Protein AF-A0A497LSU9-F1 (afdb_monomer_lite)

Sequence (74 aa):
MRYVSLYTENGGVDIGKIDDRGMLIWRRGMNIIHRNPEIRDRILRRNVLRIVKDDGKSYKQRFRGLITSLKEVM

Foldseek 3Di:
DAKKWFQFLVRDIWIFDADPVRATPGTPPDDDDDPDSVVSSVVRCVRTPDIGRPRCPVVVVVVVVVVVVVVVVD

Radius of gyration: 13.59 Å; chains: 1; bounding box: 23×31×37 Å

Structure (mmCIF, N/CA/C/O backbone):
data_AF-A0A497LSU9-F1
#
_entry.id   AF-A0A497LSU9-F1
#
loop_
_atom_site.group_PDB
_atom_site.id
_atom_site.type_symbol
_atom_site.label_atom_id
_atom_site.label_alt_id
_atom_site.label_comp_id
_atom_site.label_asym_id
_atom_site.label_entity_id
_atom_site.label_seq_id
_atom_site.pdbx_PDB_ins_code
_atom_site.Cartn_x
_atom_site.Cartn_y
_atom_site.Cartn_z
_atom_site.occupancy
_atom_site.B_iso_or_equiv
_atom_site.auth_seq_id
_atom_site.auth_comp_id
_atom_site.auth_asym_id
_atom_site.auth_atom_id
_atom_site.pdbx_PDB_model_num
ATOM 1 N N . MET A 1 1 ? -6.857 -2.055 -12.124 1.00 89.50 1 MET A N 1
ATOM 2 C CA . MET A 1 1 ? -6.115 -1.427 -10.994 1.00 89.50 1 MET A CA 1
ATOM 3 C C . MET A 1 1 ? -7.053 -1.024 -9.859 1.00 89.50 1 MET A C 1
ATOM 5 O O . MET A 1 1 ? -8.114 -0.478 -10.142 1.00 89.50 1 MET A O 1
ATOM 9 N N . ARG A 1 2 ? -6.649 -1.177 -8.591 1.00 95.44 2 ARG A N 1
ATOM 10 C CA . ARG A 1 2 ? -7.473 -0.790 -7.424 1.00 95.44 2 ARG A CA 1
ATOM 11 C C . ARG A 1 2 ? -6.660 -0.261 -6.245 1.00 95.44 2 ARG A C 1
ATOM 13 O O . ARG A 1 2 ? -5.488 -0.606 -6.105 1.00 95.44 2 ARG A O 1
ATOM 20 N N . TYR A 1 3 ? -7.294 0.546 -5.395 1.00 97.31 3 TYR A N 1
ATOM 21 C CA . TYR A 1 3 ? -6.698 0.983 -4.132 1.00 97.31 3 TYR A CA 1
ATOM 22 C C . TYR A 1 3 ? -6.700 -0.145 -3.097 1.00 97.31 3 TYR A C 1
ATOM 24 O O . TYR A 1 3 ? -7.570 -1.017 -3.101 1.00 97.31 3 TYR A O 1
ATOM 32 N N . VAL A 1 4 ? -5.711 -0.123 -2.211 1.00 97.44 4 VAL A N 1
ATOM 33 C CA . VAL A 1 4 ? -5.537 -1.092 -1.125 1.00 97.44 4 VAL A CA 1
ATOM 34 C C . VAL A 1 4 ? -5.070 -0.386 0.139 1.00 97.44 4 VAL A C 1
ATOM 36 O O . VAL A 1 4 ? -4.352 0.616 0.066 1.00 97.44 4 VAL A O 1
ATOM 39 N N . SER A 1 5 ? -5.441 -0.937 1.289 1.00 97.75 5 SER A N 1
ATOM 40 C CA . SER A 1 5 ? -4.846 -0.566 2.572 1.00 97.75 5 SER A CA 1
ATOM 41 C C . SER A 1 5 ? -3.598 -1.414 2.828 1.00 97.75 5 SER A C 1
ATOM 43 O O . SER A 1 5 ? -3.606 -2.631 2.620 1.00 97.75 5 SER A O 1
ATOM 45 N N . LEU A 1 6 ? -2.518 -0.771 3.266 1.00 97.38 6 LEU A N 1
ATOM 46 C CA . LEU A 1 6 ? -1.222 -1.386 3.544 1.00 97.38 6 LEU A CA 1
ATOM 47 C C . LEU A 1 6 ? -0.945 -1.299 5.045 1.00 97.38 6 LEU A C 1
ATOM 49 O O . LEU A 1 6 ? -0.792 -0.206 5.578 1.00 97.38 6 LEU A O 1
ATOM 53 N N . TYR A 1 7 ? -0.862 -2.434 5.727 1.00 96.00 7 TYR A N 1
ATOM 54 C CA . TYR A 1 7 ? -0.442 -2.480 7.125 1.00 96.00 7 TYR A CA 1
ATOM 55 C C . TYR A 1 7 ? 1.077 -2.548 7.170 1.00 96.00 7 TYR A C 1
ATOM 57 O O . TYR A 1 7 ? 1.674 -3.440 6.560 1.00 96.00 7 TYR A O 1
ATOM 65 N N . THR A 1 8 ? 1.696 -1.592 7.853 1.00 94.69 8 THR A N 1
ATOM 66 C CA . THR A 1 8 ? 3.153 -1.473 7.930 1.00 94.69 8 THR A CA 1
ATOM 67 C C . THR A 1 8 ? 3.696 -2.076 9.220 1.00 94.69 8 THR A C 1
ATOM 69 O O . THR A 1 8 ? 2.977 -2.193 10.211 1.00 94.69 8 THR A O 1
ATOM 72 N N . GLU A 1 9 ? 4.980 -2.429 9.217 1.00 93.44 9 GLU A N 1
ATOM 73 C CA . GLU A 1 9 ? 5.690 -2.969 10.390 1.00 93.44 9 GLU A CA 1
ATOM 74 C C . GLU A 1 9 ? 5.604 -2.054 11.620 1.00 93.44 9 GLU A C 1
ATOM 76 O O . GLU A 1 9 ? 5.535 -2.533 12.746 1.00 93.44 9 GLU A O 1
ATOM 81 N N . ASN A 1 10 ? 5.482 -0.742 11.412 1.00 89.12 10 ASN A N 1
ATOM 82 C CA . ASN A 1 10 ? 5.390 0.252 12.485 1.00 89.12 10 ASN A CA 1
ATOM 83 C C . ASN A 1 10 ? 3.971 0.379 13.087 1.00 89.12 10 ASN A C 1
ATOM 85 O O . ASN A 1 10 ? 3.657 1.386 13.717 1.00 89.12 10 ASN A O 1
ATOM 89 N N . GLY A 1 11 ? 3.063 -0.570 12.828 1.00 88.00 11 GLY A N 1
ATOM 90 C CA . GLY A 1 11 ? 1.669 -0.511 13.296 1.00 88.00 11 GLY A CA 1
ATOM 91 C C . GLY A 1 11 ? 0.815 0.566 12.605 1.00 88.00 11 GLY A C 1
ATOM 92 O O . GLY A 1 11 ? -0.261 0.944 13.093 1.00 88.00 11 GLY A O 1
ATOM 93 N N . GLY A 1 12 ? 1.296 1.091 11.475 1.00 90.88 12 GLY A N 1
ATOM 94 C CA . GLY A 1 12 ? 0.614 2.079 10.648 1.00 90.88 12 GLY A CA 1
ATOM 95 C C . GLY A 1 12 ? -0.303 1.442 9.606 1.00 90.88 12 GLY A C 1
ATOM 96 O O . GLY A 1 12 ? -0.136 0.284 9.223 1.00 90.88 12 GLY A O 1
ATOM 97 N N . VAL A 1 13 ? -1.259 2.233 9.116 1.00 94.62 13 VAL A N 1
ATOM 98 C CA . VAL A 1 13 ? -2.035 1.902 7.916 1.00 94.62 13 VAL A CA 1
ATOM 99 C C . VAL A 1 13 ? -1.749 2.972 6.875 1.00 94.62 13 VAL A C 1
ATOM 101 O O . VAL A 1 13 ? -1.972 4.156 7.121 1.00 94.62 13 VAL A O 1
ATOM 104 N N . ASP A 1 14 ? -1.248 2.546 5.727 1.00 95.31 14 ASP A N 1
ATOM 105 C CA . ASP A 1 14 ? -0.923 3.370 4.569 1.00 95.31 14 ASP A CA 1
ATOM 106 C C . ASP A 1 14 ? -1.842 3.003 3.387 1.00 95.31 14 ASP A C 1
ATOM 108 O O . ASP A 1 14 ? -2.629 2.054 3.467 1.00 95.31 14 ASP A O 1
ATOM 112 N N . ILE A 1 15 ? -1.779 3.757 2.290 1.00 97.00 15 ILE A N 1
ATOM 113 C CA . ILE A 1 15 ? -2.581 3.525 1.085 1.00 97.00 15 ILE A CA 1
ATOM 114 C C . ILE A 1 15 ? -1.692 3.283 -0.132 1.00 97.00 15 ILE A C 1
ATOM 116 O O . ILE A 1 15 ? -0.703 3.979 -0.371 1.00 97.00 15 ILE A O 1
ATOM 120 N N . GLY A 1 16 ? -2.077 2.294 -0.932 1.00 96.69 16 GLY A N 1
ATOM 121 C CA . GLY A 1 16 ? -1.409 1.963 -2.182 1.00 96.69 16 GLY A CA 1
ATOM 122 C C . GLY A 1 16 ? -2.385 1.649 -3.302 1.00 96.69 16 GLY A C 1
ATOM 123 O O . GLY A 1 16 ? -3.603 1.641 -3.113 1.00 96.69 16 GLY A O 1
ATOM 124 N N . LYS A 1 17 ? -1.837 1.381 -4.485 1.00 97.00 17 LYS A N 1
ATOM 125 C CA . LYS A 1 17 ? -2.583 0.944 -5.667 1.00 97.00 17 LYS A CA 1
ATOM 126 C C . LYS A 1 17 ? -1.912 -0.292 -6.245 1.00 97.00 17 LYS A C 1
ATOM 128 O O . LYS A 1 17 ? -0.697 -0.283 -6.441 1.00 97.00 17 LYS A O 1
ATOM 133 N N . ILE A 1 18 ? -2.700 -1.324 -6.520 1.00 96.94 18 ILE A N 1
ATOM 134 C CA . ILE A 1 18 ? -2.237 -2.544 -7.185 1.00 96.94 18 ILE A CA 1
ATOM 135 C C . ILE A 1 18 ? -2.777 -2.623 -8.614 1.00 96.94 18 ILE A C 1
ATOM 137 O O . ILE A 1 18 ? -3.866 -2.109 -8.910 1.00 96.94 18 ILE A O 1
ATOM 141 N N . ASP A 1 19 ? -2.018 -3.258 -9.498 1.00 95.75 19 ASP A N 1
ATOM 142 C CA . ASP A 1 19 ? -2.489 -3.673 -10.817 1.00 95.75 19 ASP A CA 1
ATOM 143 C C . ASP A 1 19 ? -3.292 -4.985 -10.751 1.00 95.75 19 ASP A C 1
ATOM 145 O O . ASP A 1 19 ? -3.555 -5.529 -9.675 1.00 95.75 19 ASP A O 1
ATOM 149 N N . ASP A 1 20 ? -3.720 -5.473 -11.913 1.00 94.50 20 ASP A N 1
ATOM 150 C CA . ASP A 1 20 ? -4.589 -6.650 -12.016 1.00 94.50 20 ASP A CA 1
ATOM 151 C C . ASP A 1 20 ? -3.835 -7.965 -11.753 1.00 94.50 20 ASP A C 1
ATOM 153 O O . ASP A 1 20 ? -4.447 -8.979 -11.427 1.00 94.50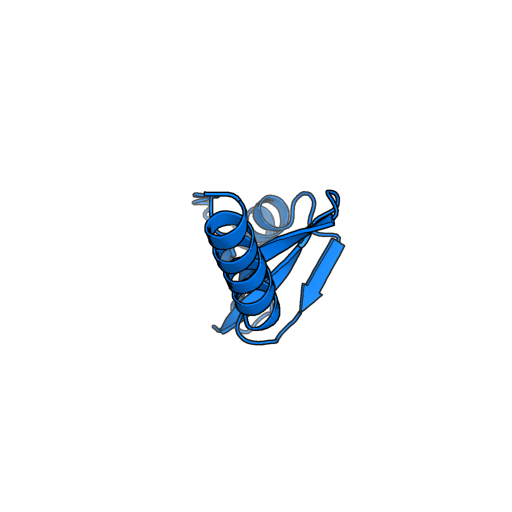 20 ASP A O 1
ATOM 157 N N . ARG A 1 21 ? -2.495 -7.930 -11.784 1.00 94.75 21 ARG A N 1
ATOM 158 C CA . ARG A 1 21 ? -1.615 -9.028 -11.357 1.00 94.75 21 ARG A CA 1
ATOM 159 C C . ARG A 1 21 ? -1.372 -9.015 -9.845 1.00 94.75 21 ARG A C 1
ATOM 161 O O . ARG A 1 21 ? -0.717 -9.907 -9.318 1.00 94.75 21 ARG A O 1
ATOM 168 N N . GLY A 1 22 ? -1.895 -8.013 -9.136 1.00 94.81 22 GLY A N 1
ATOM 169 C CA . GLY A 1 22 ? -1.690 -7.829 -7.704 1.00 94.81 22 GLY A CA 1
ATOM 170 C C . GLY A 1 22 ? -0.370 -7.150 -7.344 1.00 94.81 22 GLY A C 1
ATOM 171 O O . GLY A 1 22 ? -0.037 -7.103 -6.159 1.00 94.81 22 GLY A O 1
ATOM 172 N N . MET A 1 23 ? 0.360 -6.603 -8.318 1.00 95.88 23 MET A N 1
ATOM 173 C CA . MET A 1 23 ? 1.615 -5.889 -8.091 1.00 95.88 23 MET A CA 1
ATOM 174 C C . MET A 1 23 ? 1.325 -4.471 -7.614 1.00 95.88 23 MET A C 1
ATOM 176 O O . MET A 1 23 ? 0.481 -3.771 -8.172 1.00 95.88 23 MET A O 1
ATOM 180 N N . LEU A 1 24 ? 2.038 -4.026 -6.590 1.00 95.69 24 LEU A N 1
ATOM 181 C CA . LEU A 1 24 ? 2.000 -2.670 -6.078 1.00 95.69 24 LEU A CA 1
ATOM 182 C C . LEU A 1 24 ? 2.693 -1.749 -7.089 1.00 95.69 24 LEU A C 1
ATOM 184 O O . LEU A 1 24 ? 3.858 -1.923 -7.445 1.00 95.69 24 LEU A O 1
ATOM 188 N N . ILE A 1 25 ? 1.941 -0.772 -7.585 1.00 95.69 25 ILE A N 1
ATOM 189 C CA . ILE A 1 25 ? 2.386 0.169 -8.622 1.00 95.69 25 ILE A CA 1
ATOM 190 C C . ILE A 1 25 ? 2.541 1.592 -8.093 1.00 95.69 25 ILE A C 1
ATOM 192 O O . ILE A 1 25 ? 3.172 2.424 -8.737 1.00 95.69 25 ILE A O 1
ATOM 196 N N . TRP A 1 26 ? 1.959 1.869 -6.927 1.00 95.56 26 TRP A N 1
ATOM 197 C CA . TRP A 1 26 ? 2.030 3.155 -6.251 1.00 95.56 26 TRP A CA 1
ATOM 198 C C . TRP A 1 26 ? 1.762 2.982 -4.753 1.00 95.56 26 TRP A C 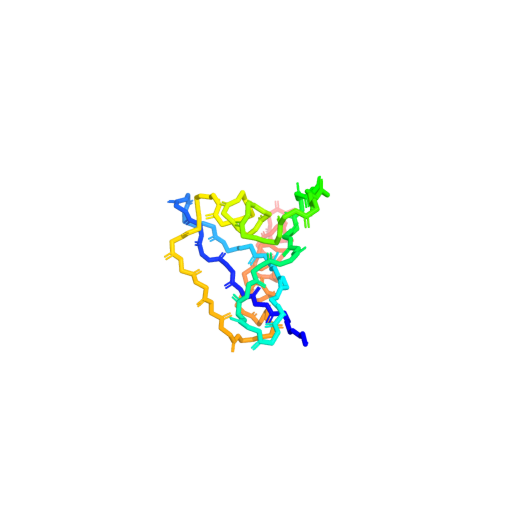1
ATOM 200 O O . TRP A 1 26 ? 0.961 2.130 -4.355 1.00 95.56 26 TRP A O 1
ATOM 210 N N . ARG A 1 27 ? 2.397 3.822 -3.935 1.00 95.12 27 ARG A N 1
ATOM 211 C CA . ARG A 1 27 ? 2.190 3.925 -2.487 1.00 95.12 27 ARG A CA 1
ATOM 212 C C . ARG A 1 27 ? 2.310 5.386 -2.067 1.00 95.12 27 ARG A C 1
ATOM 214 O O . ARG A 1 27 ? 3.189 6.097 -2.554 1.00 95.12 27 ARG A O 1
ATOM 221 N N . ARG A 1 28 ? 1.429 5.846 -1.179 1.00 93.25 28 ARG A N 1
ATOM 222 C CA . ARG A 1 28 ? 1.459 7.227 -0.684 1.00 93.25 28 ARG A CA 1
ATOM 223 C C . ARG A 1 28 ? 2.812 7.524 -0.032 1.00 93.25 28 ARG A C 1
ATOM 225 O O . ARG A 1 28 ? 3.358 6.710 0.698 1.00 93.25 28 ARG A O 1
ATOM 232 N N . GLY A 1 29 ? 3.358 8.704 -0.323 1.00 89.81 29 GLY A N 1
ATOM 233 C CA . GLY A 1 29 ? 4.654 9.133 0.211 1.00 89.81 29 GLY A CA 1
ATOM 234 C C . GLY A 1 29 ? 5.872 8.477 -0.449 1.00 89.81 29 GLY A C 1
ATOM 235 O O . GLY A 1 29 ? 6.993 8.808 -0.085 1.00 89.81 29 GLY A O 1
ATOM 236 N N . MET A 1 30 ? 5.682 7.593 -1.436 1.00 91.00 30 MET A N 1
ATOM 237 C CA . MET A 1 30 ? 6.773 6.964 -2.181 1.00 91.00 30 MET A CA 1
ATOM 238 C C . MET A 1 30 ? 6.636 7.256 -3.676 1.00 91.00 30 MET A C 1
ATOM 240 O O . MET A 1 30 ? 5.712 6.774 -4.331 1.00 91.00 30 MET A O 1
ATOM 244 N N . ASN A 1 31 ? 7.577 8.019 -4.236 1.00 81.31 31 ASN A N 1
ATOM 245 C CA . ASN A 1 31 ? 7.655 8.245 -5.679 1.00 81.31 31 ASN A CA 1
ATOM 246 C C . ASN A 1 31 ? 8.699 7.308 -6.304 1.00 81.31 31 ASN A C 1
ATOM 248 O O . ASN A 1 31 ? 9.867 7.665 -6.430 1.00 81.31 31 ASN A O 1
ATOM 252 N N . ILE A 1 32 ? 8.288 6.081 -6.639 1.00 87.44 32 ILE A N 1
ATOM 253 C CA . ILE A 1 32 ? 9.178 5.059 -7.206 1.00 87.44 32 ILE A CA 1
ATOM 254 C C . ILE A 1 32 ? 8.854 4.862 -8.684 1.00 87.44 32 ILE A C 1
ATOM 256 O O . ILE A 1 32 ? 7.863 4.221 -9.038 1.00 87.44 32 ILE A O 1
ATOM 260 N N . ILE A 1 33 ? 9.730 5.374 -9.546 1.00 83.81 33 ILE A N 1
ATOM 261 C CA . ILE A 1 33 ? 9.679 5.146 -10.989 1.00 83.81 33 ILE A CA 1
ATOM 262 C C . ILE A 1 33 ? 10.756 4.119 -11.327 1.00 83.81 33 ILE A C 1
ATOM 264 O O . ILE A 1 33 ? 11.947 4.391 -11.212 1.00 83.81 33 ILE A O 1
ATOM 268 N N . HIS A 1 34 ? 10.339 2.921 -11.730 1.00 90.50 34 HIS A N 1
ATOM 269 C CA . HIS A 1 34 ? 11.254 1.858 -12.132 1.00 90.50 34 HIS A CA 1
ATOM 270 C C . HIS A 1 34 ? 10.670 1.074 -13.311 1.00 90.50 34 HIS A C 1
ATOM 272 O O . HIS A 1 34 ? 9.477 0.760 -13.316 1.00 90.50 34 HIS A O 1
ATOM 278 N N . ARG A 1 35 ? 11.504 0.768 -14.317 1.00 90.44 35 ARG A N 1
ATOM 279 C CA . ARG A 1 35 ? 11.072 0.089 -15.556 1.00 90.44 35 ARG A CA 1
ATOM 280 C C . ARG A 1 35 ? 10.684 -1.368 -15.316 1.00 90.44 35 ARG A C 1
ATOM 282 O O . ARG A 1 35 ? 9.706 -1.838 -15.882 1.00 90.44 35 ARG A O 1
ATOM 289 N N . ASN A 1 36 ? 11.429 -2.068 -14.460 1.00 94.62 36 ASN A N 1
ATOM 290 C CA . ASN A 1 36 ? 11.083 -3.430 -14.063 1.00 94.62 36 ASN A CA 1
ATOM 291 C C . ASN A 1 36 ? 9.939 -3.405 -13.017 1.00 94.62 36 ASN A C 1
ATOM 293 O O . ASN A 1 36 ? 10.152 -2.858 -11.925 1.00 94.62 36 ASN A O 1
ATOM 297 N N . PRO A 1 37 ? 8.761 -3.989 -13.322 1.00 93.00 37 PRO A N 1
ATOM 298 C CA . PRO A 1 37 ? 7.597 -3.980 -12.437 1.00 93.00 37 PRO A CA 1
ATOM 299 C C . PRO A 1 37 ? 7.792 -4.789 -11.148 1.00 93.00 37 PRO A C 1
ATOM 301 O O . PRO A 1 37 ? 7.225 -4.415 -10.126 1.00 93.00 37 PRO A O 1
ATOM 304 N N . GLU A 1 38 ? 8.602 -5.848 -11.164 1.00 95.69 38 GLU A N 1
ATOM 305 C CA . GLU A 1 38 ? 8.877 -6.688 -9.990 1.00 95.69 38 GLU A CA 1
ATOM 306 C C . GLU A 1 38 ? 9.778 -5.972 -8.990 1.00 95.69 38 GLU A C 1
ATOM 308 O O . GLU A 1 38 ? 9.524 -5.976 -7.787 1.00 95.69 38 GLU A O 1
ATOM 313 N N . ILE A 1 39 ? 10.795 -5.271 -9.494 1.00 95.94 39 ILE A N 1
ATOM 314 C CA . ILE A 1 39 ? 11.666 -4.442 -8.656 1.00 95.94 39 ILE A CA 1
ATOM 315 C C . ILE A 1 39 ? 10.860 -3.295 -8.038 1.00 95.94 39 ILE A C 1
ATOM 317 O O . ILE A 1 39 ? 10.974 -3.041 -6.839 1.00 95.94 39 ILE A O 1
ATOM 321 N N . ARG A 1 40 ? 10.000 -2.632 -8.826 1.00 95.69 40 ARG A N 1
ATOM 322 C CA . ARG A 1 40 ? 9.099 -1.584 -8.321 1.00 95.69 40 ARG A CA 1
ATOM 323 C C . ARG A 1 40 ? 8.205 -2.110 -7.200 1.00 95.69 40 ARG A C 1
ATOM 325 O O . ARG A 1 40 ? 8.125 -1.481 -6.148 1.00 95.69 40 ARG A O 1
ATOM 332 N N . ASP A 1 41 ? 7.554 -3.248 -7.424 1.00 96.75 41 ASP A N 1
ATOM 333 C CA . ASP A 1 41 ? 6.685 -3.888 -6.437 1.00 96.75 41 ASP A CA 1
ATOM 334 C C . ASP A 1 41 ? 7.445 -4.199 -5.144 1.00 96.75 41 ASP A C 1
ATOM 336 O O . ASP A 1 41 ? 7.018 -3.777 -4.067 1.00 96.75 41 ASP A O 1
ATOM 340 N N . ARG A 1 42 ? 8.627 -4.818 -5.250 1.00 96.44 42 ARG A N 1
ATOM 341 C CA . ARG A 1 42 ? 9.493 -5.122 -4.104 1.00 96.44 42 ARG A CA 1
ATOM 342 C C . ARG A 1 42 ? 9.856 -3.872 -3.301 1.00 96.44 42 ARG A C 1
ATOM 344 O O . ARG A 1 42 ? 9.791 -3.902 -2.074 1.00 96.44 42 ARG A O 1
ATOM 351 N N . ILE A 1 43 ? 10.219 -2.774 -3.968 1.00 95.75 43 ILE A N 1
ATOM 352 C CA . ILE A 1 43 ? 10.557 -1.507 -3.299 1.00 95.75 43 ILE A CA 1
ATOM 353 C C . ILE A 1 43 ? 9.332 -0.928 -2.587 1.00 95.75 43 ILE A C 1
ATOM 355 O O . ILE A 1 43 ? 9.418 -0.550 -1.420 1.00 95.75 43 ILE A O 1
ATOM 359 N N . LEU A 1 44 ? 8.184 -0.861 -3.264 1.00 95.94 44 LEU A N 1
ATOM 360 C CA . LEU A 1 44 ? 6.965 -0.276 -2.700 1.00 95.94 44 LEU A CA 1
ATOM 361 C C . LEU A 1 44 ? 6.416 -1.093 -1.518 1.00 95.94 44 LEU A C 1
ATOM 363 O O . LEU A 1 44 ? 5.824 -0.525 -0.596 1.00 95.94 44 LEU A O 1
ATOM 367 N N . ARG A 1 45 ? 6.635 -2.413 -1.523 1.00 95.88 45 ARG A N 1
ATOM 368 C CA . ARG A 1 45 ? 6.263 -3.338 -0.440 1.00 95.88 45 ARG A CA 1
ATOM 369 C C . ARG A 1 45 ? 7.221 -3.336 0.744 1.00 95.88 45 ARG A C 1
ATOM 371 O O . ARG A 1 45 ? 6.967 -4.038 1.719 1.00 95.88 45 ARG A O 1
ATOM 378 N N . ARG A 1 46 ? 8.297 -2.550 0.706 1.00 94.25 46 ARG A N 1
ATOM 379 C CA . ARG A 1 46 ? 9.227 -2.453 1.832 1.00 94.25 46 ARG A CA 1
ATOM 380 C C . ARG A 1 46 ? 8.480 -2.050 3.112 1.00 94.25 46 ARG A C 1
ATOM 382 O O . ARG A 1 46 ? 7.735 -1.065 3.122 1.00 94.25 46 ARG A O 1
ATOM 389 N N . ASN A 1 47 ? 8.676 -2.826 4.175 1.00 93.81 47 ASN A N 1
ATOM 390 C CA . ASN A 1 47 ? 8.040 -2.673 5.488 1.00 93.81 47 ASN A CA 1
ATOM 391 C C . ASN A 1 47 ? 6.500 -2.806 5.470 1.00 93.81 47 ASN A C 1
ATOM 393 O O . ASN A 1 47 ? 5.820 -2.264 6.345 1.00 93.81 47 ASN A O 1
ATOM 397 N N . VAL A 1 48 ? 5.929 -3.462 4.451 1.00 95.75 48 VAL A N 1
ATOM 398 C CA . VAL A 1 48 ? 4.502 -3.816 4.392 1.00 95.75 48 VAL A CA 1
ATOM 399 C C . VAL A 1 48 ? 4.335 -5.245 4.895 1.00 95.75 48 VAL A C 1
ATOM 401 O O . VAL A 1 48 ? 4.782 -6.187 4.250 1.00 95.75 48 VAL A O 1
ATOM 404 N N . LEU A 1 49 ? 3.625 -5.405 6.010 1.00 96.50 49 LEU A N 1
ATOM 405 C CA . LEU A 1 49 ? 3.280 -6.710 6.576 1.00 96.50 49 LEU A CA 1
ATOM 406 C C . LEU A 1 49 ? 2.109 -7.358 5.841 1.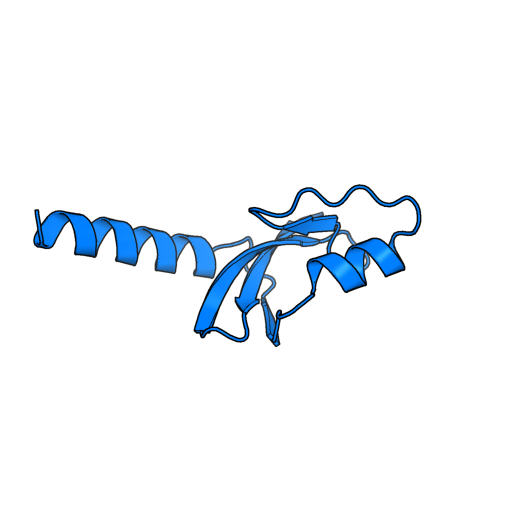00 96.50 49 LEU A C 1
ATOM 408 O O . LEU A 1 49 ? 2.085 -8.565 5.612 1.00 96.50 49 LEU A O 1
ATOM 412 N N . ARG A 1 50 ? 1.095 -6.556 5.501 1.00 95.88 50 ARG A N 1
ATOM 413 C CA . ARG A 1 50 ? -0.155 -7.064 4.932 1.00 95.88 50 ARG A CA 1
ATOM 414 C C . ARG A 1 50 ? -0.781 -6.066 3.974 1.00 95.88 50 ARG A C 1
ATOM 416 O O . ARG A 1 50 ? -0.862 -4.875 4.262 1.00 95.88 50 ARG A O 1
ATOM 423 N N . ILE A 1 51 ? -1.298 -6.585 2.863 1.00 96.56 51 ILE A N 1
ATOM 424 C CA . ILE A 1 51 ? -2.104 -5.830 1.901 1.00 96.56 51 ILE A CA 1
ATOM 425 C C . ILE A 1 51 ? -3.550 -6.292 2.003 1.00 96.56 51 ILE A C 1
ATOM 427 O O . ILE A 1 51 ? -3.836 -7.485 1.893 1.00 96.56 51 ILE A O 1
ATOM 431 N N . VAL A 1 52 ? -4.468 -5.347 2.180 1.00 96.31 52 VAL A N 1
ATOM 432 C CA . VAL A 1 52 ? -5.906 -5.611 2.227 1.00 96.31 52 VAL A CA 1
ATOM 433 C C . VAL A 1 52 ? -6.580 -4.961 1.025 1.00 96.31 52 VAL A C 1
ATOM 435 O O . VAL A 1 52 ? -6.452 -3.765 0.768 1.00 96.31 52 VAL A O 1
ATOM 438 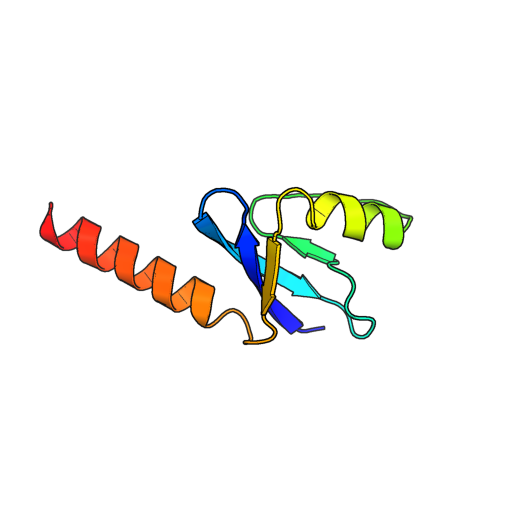N N . LYS A 1 53 ? -7.312 -5.782 0.272 1.00 95.88 53 LYS A N 1
ATOM 439 C CA . LYS A 1 53 ? -8.056 -5.388 -0.925 1.00 95.88 53 LYS A CA 1
ATOM 440 C C . LYS A 1 53 ? -9.422 -4.799 -0.547 1.00 95.88 53 LYS A C 1
ATOM 442 O O . LYS A 1 53 ? -10.457 -5.396 -0.826 1.00 95.88 53 LYS A O 1
ATOM 447 N N . ASP A 1 54 ? -9.410 -3.639 0.101 1.00 95.75 54 ASP A N 1
ATOM 448 C CA . ASP A 1 54 ? -10.594 -2.956 0.646 1.00 95.75 54 ASP A CA 1
ATOM 449 C C . ASP A 1 54 ? -10.847 -1.564 0.044 1.00 95.75 54 ASP A C 1
ATOM 451 O O . ASP A 1 54 ? -11.550 -0.750 0.641 1.00 95.75 54 ASP A O 1
ATOM 455 N N . ASP A 1 55 ? -10.238 -1.255 -1.102 1.00 95.19 55 ASP A N 1
ATOM 456 C CA . ASP A 1 55 ? -10.355 0.045 -1.779 1.00 95.19 55 ASP A CA 1
ATOM 457 C C . ASP A 1 55 ? -9.891 1.232 -0.912 1.00 95.19 55 ASP A C 1
ATOM 459 O O . ASP A 1 55 ? -10.339 2.372 -1.073 1.00 95.19 55 ASP A O 1
ATOM 463 N N . GLY A 1 56 ? -8.969 0.967 0.025 1.00 92.62 56 GLY A N 1
ATOM 464 C CA . GLY A 1 56 ? -8.406 1.963 0.936 1.00 92.62 56 GLY A CA 1
ATOM 465 C C . GLY A 1 56 ? -9.341 2.346 2.088 1.00 92.62 56 GLY A C 1
ATOM 466 O O . GLY A 1 56 ? -9.147 3.396 2.707 1.00 92.62 56 GLY A O 1
ATOM 467 N N . LYS A 1 57 ? -10.384 1.552 2.366 1.00 94.38 57 LYS A N 1
ATOM 468 C CA . LYS A 1 57 ? -11.357 1.827 3.438 1.00 94.38 57 LYS A CA 1
ATOM 469 C C . LYS A 1 57 ? -10.698 1.884 4.817 1.00 94.38 57 LYS A C 1
ATOM 471 O O . LYS A 1 57 ? -10.932 2.854 5.538 1.00 94.38 57 LYS A O 1
ATOM 476 N N .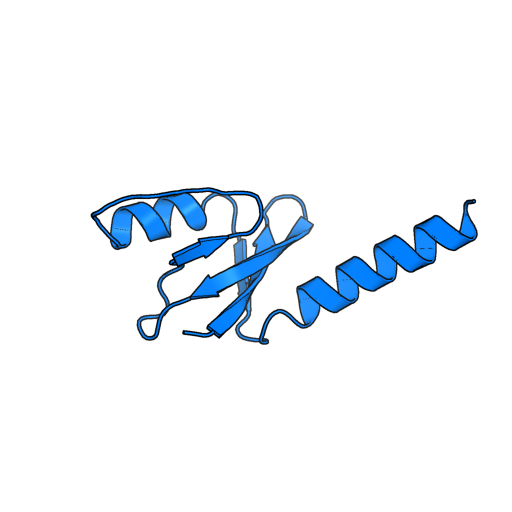 SER A 1 58 ? -9.845 0.921 5.160 1.00 92.75 58 SER A N 1
ATOM 477 C CA . SER A 1 58 ? -9.168 0.868 6.465 1.00 92.75 58 SER A CA 1
ATOM 478 C C . SER A 1 58 ? -8.251 2.071 6.665 1.00 92.75 58 SER A C 1
ATOM 480 O O . SER A 1 58 ? -8.277 2.704 7.720 1.00 92.75 58 SER A O 1
ATOM 482 N N . TYR A 1 59 ? -7.506 2.459 5.625 1.00 92.06 59 TYR A N 1
ATOM 483 C CA . TYR A 1 59 ? -6.714 3.690 5.639 1.00 92.06 59 TYR A CA 1
ATOM 484 C C . TYR A 1 59 ? -7.583 4.928 5.924 1.00 92.06 59 TYR A C 1
ATOM 486 O O . TYR A 1 59 ? -7.275 5.712 6.821 1.00 92.06 59 TYR A O 1
ATOM 494 N N . LYS A 1 60 ? -8.705 5.093 5.206 1.00 91.19 60 LYS A N 1
ATOM 495 C CA . LYS A 1 60 ? -9.612 6.241 5.392 1.00 91.19 60 LYS A CA 1
ATOM 496 C C . LYS A 1 60 ? -10.211 6.286 6.797 1.00 91.19 60 LYS A C 1
ATOM 498 O O . LYS A 1 60 ? -10.332 7.370 7.360 1.00 91.19 60 LYS A O 1
ATOM 503 N N . GLN A 1 61 ? -10.580 5.136 7.360 1.00 91.38 61 GLN A N 1
ATOM 504 C CA . GLN A 1 61 ? -11.106 5.046 8.725 1.00 91.38 61 GLN A CA 1
ATOM 505 C C . GLN A 1 61 ? -10.063 5.486 9.759 1.00 91.38 61 GLN A C 1
ATOM 507 O O . GLN A 1 61 ? -10.345 6.370 10.565 1.00 91.38 61 GLN A O 1
ATOM 512 N N . ARG A 1 62 ? -8.835 4.955 9.681 1.00 87.19 62 ARG A N 1
ATOM 513 C CA . ARG A 1 62 ? -7.716 5.361 10.553 1.00 87.19 62 ARG A CA 1
ATOM 514 C C . ARG A 1 62 ? -7.408 6.853 10.431 1.00 87.19 62 ARG A C 1
ATOM 516 O O . ARG A 1 62 ? -7.216 7.525 11.438 1.00 87.19 62 ARG A O 1
ATOM 523 N N . PHE A 1 63 ? -7.409 7.382 9.208 1.00 84.44 63 PHE A N 1
ATOM 524 C CA . PHE A 1 63 ? -7.151 8.798 8.952 1.00 84.44 63 PHE A CA 1
ATOM 525 C C . PHE A 1 63 ? -8.240 9.714 9.534 1.00 84.44 63 PHE A C 1
ATOM 527 O O . PHE A 1 63 ? -7.926 10.742 10.127 1.00 84.44 63 PHE A O 1
ATOM 534 N N . ARG A 1 64 ? -9.520 9.329 9.433 1.00 82.12 64 ARG A N 1
ATOM 535 C CA . ARG A 1 64 ? -10.628 10.059 10.075 1.00 82.12 64 ARG A CA 1
ATOM 536 C C . ARG A 1 64 ? -10.533 10.038 11.599 1.00 82.12 64 ARG A C 1
ATOM 538 O O . ARG A 1 64 ? -10.767 11.073 12.217 1.00 82.12 64 ARG A O 1
ATOM 545 N N . GLY A 1 65 ? -10.171 8.897 12.189 1.00 78.88 65 GLY A N 1
ATOM 546 C CA . GLY A 1 65 ? -9.952 8.785 13.634 1.00 78.88 65 GLY A CA 1
ATOM 547 C C . GLY A 1 65 ? -8.865 9.743 14.129 1.00 78.88 65 GLY A C 1
ATOM 548 O O . GLY A 1 65 ? -9.080 10.457 15.101 1.00 78.88 65 GLY A O 1
ATOM 549 N N . LEU A 1 66 ? -7.749 9.843 13.395 1.00 78.94 66 LEU A N 1
ATOM 550 C CA . LEU A 1 66 ? -6.672 10.795 13.696 1.00 78.94 66 LEU A CA 1
ATOM 551 C C . LEU A 1 66 ? -7.145 12.254 13.641 1.00 78.94 66 LEU A C 1
ATOM 553 O O . LEU A 1 66 ? -6.878 13.013 14.564 1.00 78.94 66 LEU A O 1
ATOM 557 N N . ILE A 1 67 ? -7.872 12.649 12.591 1.00 77.38 67 ILE A N 1
ATOM 558 C CA . ILE A 1 67 ? -8.400 14.021 12.474 1.00 77.38 67 ILE A CA 1
ATOM 559 C C . ILE A 1 67 ? -9.380 14.338 13.605 1.00 77.38 67 ILE A C 1
ATOM 561 O O . ILE A 1 67 ? -9.375 15.451 14.119 1.00 77.38 67 ILE A O 1
ATOM 565 N N . THR A 1 68 ? -10.234 13.381 13.968 1.00 78.44 68 THR A N 1
ATOM 566 C CA . THR A 1 68 ? -11.236 13.576 15.025 1.00 78.44 68 THR A CA 1
ATOM 567 C C . THR A 1 68 ? -10.552 13.771 16.374 1.00 78.44 68 THR A C 1
ATOM 569 O O . THR A 1 68 ? -10.814 14.764 17.036 1.00 78.44 68 THR A O 1
ATOM 572 N N . SER A 1 69 ? -9.589 12.910 1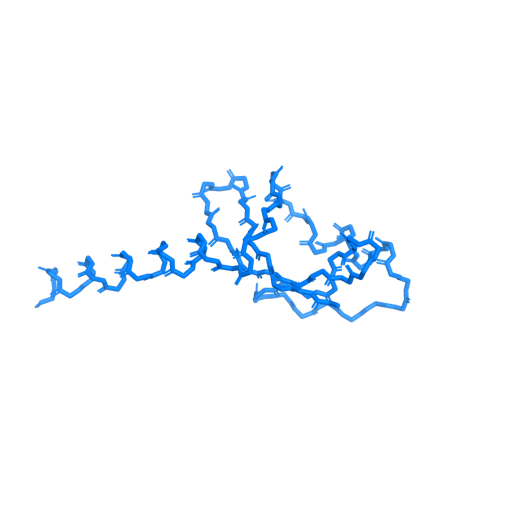6.710 1.00 73.50 69 SER A N 1
ATOM 573 C CA . SER A 1 69 ? -8.806 13.031 17.943 1.00 73.50 69 SER A CA 1
ATOM 574 C C . SER A 1 69 ? -8.008 14.339 18.015 1.00 73.50 69 SER A C 1
ATOM 576 O O . SER A 1 69 ? -7.935 14.945 19.076 1.00 73.50 69 SER A O 1
ATOM 578 N N . LEU A 1 70 ? -7.458 14.826 16.896 1.00 73.06 70 LEU A N 1
ATOM 579 C CA . LEU A 1 70 ? -6.760 16.118 16.867 1.00 73.06 70 LEU A CA 1
ATOM 580 C C . LEU A 1 70 ? -7.691 17.307 17.142 1.00 73.06 70 LEU A C 1
ATOM 582 O O . LEU A 1 70 ? -7.246 18.290 17.718 1.00 73.06 70 LEU A O 1
ATOM 586 N N . LYS A 1 71 ? -8.969 17.225 16.757 1.00 69.44 71 LYS A N 1
ATOM 587 C CA . LYS A 1 71 ? -9.955 18.283 17.027 1.00 69.44 71 LYS A CA 1
ATOM 588 C C . LYS A 1 71 ? -10.416 18.336 18.482 1.00 69.44 71 LYS A C 1
ATOM 590 O O . LYS A 1 71 ? -10.904 19.373 18.891 1.00 69.44 71 LYS A O 1
ATOM 595 N N . GLU A 1 72 ? -10.311 17.239 19.227 1.00 70.62 72 GLU A N 1
ATOM 596 C CA . GLU A 1 72 ? -10.700 17.186 20.647 1.00 70.62 72 GLU A CA 1
ATOM 597 C C . GLU A 1 72 ? -9.597 17.704 21.582 1.00 70.62 72 GLU A C 1
ATOM 599 O O . GLU A 1 72 ? -9.864 18.010 22.740 1.00 70.62 72 GLU A O 1
ATOM 604 N N . VAL A 1 73 ? -8.357 17.784 21.089 1.00 69.88 73 VAL A N 1
ATOM 605 C CA . VAL A 1 73 ? -7.178 18.237 21.850 1.00 69.88 73 VAL A CA 1
ATOM 606 C C . VAL A 1 73 ? -6.820 19.704 21.543 1.00 69.88 73 VAL A C 1
ATOM 608 O O . VAL A 1 73 ? -5.984 20.284 22.233 1.00 69.88 73 VAL A O 1
ATOM 611 N N . MET A 1 74 ? -7.444 20.306 20.523 1.00 57.25 74 MET A N 1
ATOM 612 C CA . MET A 1 74 ? -7.325 21.729 20.165 1.00 57.25 74 MET A CA 1
ATOM 613 C C . MET A 1 74 ? -8.463 22.548 20.764 1.00 57.25 74 MET A C 1
ATOM 615 O O . MET A 1 74 ? -8.184 23.703 21.150 1.00 57.25 74 MET A O 1
#

Secondary structure (DSSP, 8-state):
-EEEEEEETTS-EEEEEE-TTS-EEEETTB----SSHHHHHHHHTTTEEEEE-STTHHHHHHHHHHHHHHHHH-

pLDDT: mean 90.77, std 8.28, range [57.25, 97.75]